Protein AF-A0A921B9C9-F1 (afdb_monomer_lite)

Foldseek 3Di:
DLVCLVVAVDNVNDDDVVLVVCLVVVVCCVVVVHDCVVRPSVVNSNVVVVVVVVVVVVPPDD

Radius of gyration: 12.51 Å; chains: 1; bounding box: 32×29×26 Å

Sequence (62 aa):
MNNILLEREYLAGDYSIADMASFPWVTAYKRYEVDLNKFKEVRRWFDALKKQASRKKRHGRR

Structure (mmCIF, N/CA/C/O backbone):
data_AF-A0A921B9C9-F1
#
_entry.id   AF-A0A921B9C9-F1
#
loop_
_atom_site.group_PDB
_atom_site.id
_atom_site.type_symbol
_atom_site.label_atom_id
_atom_site.label_alt_id
_atom_site.label_comp_id
_atom_site.label_asym_id
_atom_site.label_entity_id
_atom_site.label_seq_id
_atom_site.pdbx_PDB_ins_code
_atom_site.Cartn_x
_atom_site.Cartn_y
_atom_site.Cartn_z
_atom_site.occupancy
_atom_site.B_iso_or_equiv
_atom_site.auth_seq_id
_atom_site.auth_comp_id
_atom_site.auth_asym_id
_atom_site.auth_atom_id
_atom_site.pdbx_PDB_model_num
ATOM 1 N N . MET A 1 1 ? -3.472 -8.985 -1.067 1.00 71.19 1 MET A N 1
ATOM 2 C CA 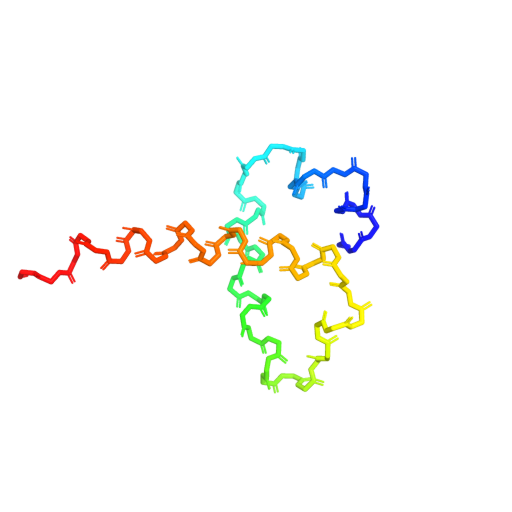. MET A 1 1 ? -3.381 -7.527 -0.828 1.00 71.19 1 MET A CA 1
ATOM 3 C C . MET A 1 1 ? -4.583 -6.778 -1.397 1.00 71.19 1 MET A C 1
ATOM 5 O O . MET A 1 1 ? -5.315 -6.193 -0.616 1.00 71.19 1 MET A O 1
ATOM 9 N N . ASN A 1 2 ? -4.850 -6.861 -2.709 1.00 76.62 2 ASN A N 1
ATOM 10 C CA . ASN A 1 2 ? -5.989 -6.168 -3.331 1.00 76.62 2 ASN A CA 1
ATOM 11 C C . ASN A 1 2 ? -7.355 -6.558 -2.724 1.00 76.62 2 ASN A C 1
ATOM 13 O O . ASN A 1 2 ? -8.120 -5.669 -2.394 1.00 76.62 2 ASN A O 1
ATOM 17 N N . ASN A 1 3 ? -7.619 -7.849 -2.474 1.00 80.19 3 ASN A N 1
ATOM 18 C CA . ASN A 1 3 ? -8.880 -8.281 -1.842 1.00 80.19 3 ASN A CA 1
ATOM 19 C C . ASN A 1 3 ? -9.054 -7.765 -0.404 1.00 80.19 3 ASN A C 1
ATOM 21 O O . ASN A 1 3 ? -10.165 -7.475 0.006 1.00 80.19 3 ASN A O 1
ATOM 25 N N . ILE A 1 4 ? -7.962 -7.615 0.353 1.00 81.06 4 ILE A N 1
ATOM 26 C CA . ILE A 1 4 ? -8.023 -7.117 1.738 1.00 81.06 4 ILE A CA 1
ATOM 27 C C . ILE A 1 4 ? -8.377 -5.626 1.738 1.00 81.06 4 ILE A C 1
ATOM 29 O O . ILE A 1 4 ? -9.210 -5.193 2.523 1.00 81.06 4 ILE A O 1
ATOM 33 N N . LEU A 1 5 ? -7.783 -4.860 0.818 1.00 82.12 5 LEU A N 1
ATOM 34 C CA . LEU A 1 5 ? -8.039 -3.424 0.651 1.00 82.12 5 LEU A CA 1
ATOM 35 C C . LEU A 1 5 ? -9.392 -3.115 -0.014 1.00 82.12 5 LEU A C 1
ATOM 37 O O . LEU A 1 5 ? -9.806 -1.959 -0.068 1.00 82.12 5 LEU A O 1
ATOM 41 N N . LEU A 1 6 ? -10.066 -4.146 -0.527 1.00 83.38 6 LEU A N 1
ATOM 42 C CA . LEU A 1 6 ? -11.416 -4.051 -1.071 1.00 83.38 6 LEU A CA 1
ATOM 43 C C . LEU A 1 6 ? -12.461 -3.982 0.050 1.00 83.38 6 LEU A C 1
ATOM 45 O O . LEU A 1 6 ? -13.448 -3.267 -0.075 1.00 83.38 6 LEU A O 1
ATOM 49 N N . GLU A 1 7 ? -12.215 -4.684 1.158 1.00 81.44 7 GLU A N 1
ATOM 50 C CA . GLU A 1 7 ? -13.090 -4.700 2.337 1.00 81.44 7 GLU A CA 1
ATOM 51 C C . GLU A 1 7 ? -12.629 -3.735 3.438 1.00 81.44 7 GLU A C 1
ATOM 53 O O . GLU A 1 7 ? -13.417 -3.360 4.305 1.00 81.44 7 GLU A O 1
ATOM 58 N N . ARG A 1 8 ? -11.346 -3.350 3.441 1.00 83.06 8 ARG A N 1
ATOM 59 C CA . ARG A 1 8 ? -10.715 -2.573 4.518 1.00 83.06 8 ARG A CA 1
ATOM 60 C C . ARG A 1 8 ? -9.937 -1.376 3.983 1.00 83.06 8 ARG A C 1
ATOM 62 O O . ARG A 1 8 ? -9.442 -1.382 2.860 1.00 83.06 8 ARG A O 1
ATOM 69 N N . GLU A 1 9 ? -9.797 -0.339 4.805 1.00 80.06 9 GLU A N 1
ATOM 70 C CA . GLU A 1 9 ? -9.061 0.872 4.422 1.00 80.06 9 GLU A CA 1
ATOM 71 C C . GLU A 1 9 ? -7.534 0.660 4.428 1.00 80.06 9 GLU A C 1
ATOM 73 O O . GLU A 1 9 ? -6.842 1.147 3.529 1.00 80.06 9 GLU A O 1
ATOM 78 N N . TYR A 1 10 ? -7.036 -0.137 5.382 1.00 81.12 10 TYR A N 1
ATOM 79 C CA . TYR A 1 10 ? -5.628 -0.513 5.557 1.00 81.12 10 TYR A CA 1
ATOM 80 C C . TYR A 1 10 ? -5.462 -2.036 5.668 1.00 81.12 10 TYR A C 1
ATOM 82 O O . TYR A 1 10 ? -6.432 -2.770 5.879 1.00 81.12 10 TYR A O 1
ATOM 90 N N . LEU A 1 11 ? -4.227 -2.535 5.543 1.00 81.62 11 LEU A N 1
ATOM 91 C CA . LEU A 1 11 ? -3.943 -3.979 5.508 1.00 81.62 11 LEU A CA 1
ATOM 92 C C . LEU A 1 11 ? -4.409 -4.734 6.757 1.00 81.62 11 LEU A C 1
ATOM 94 O O . LEU A 1 11 ? -4.809 -5.891 6.647 1.00 81.62 11 LEU A O 1
ATOM 98 N N . ALA A 1 12 ? -4.374 -4.084 7.919 1.00 81.19 12 ALA A N 1
ATOM 99 C CA . ALA A 1 12 ? -4.818 -4.647 9.193 1.00 81.19 12 ALA A CA 1
ATOM 100 C C . ALA A 1 12 ? -6.178 -4.092 9.665 1.00 81.19 12 ALA A C 1
ATOM 102 O O . ALA A 1 12 ? -6.554 -4.301 10.814 1.00 81.19 12 ALA A O 1
ATOM 103 N N . GLY A 1 13 ? -6.919 -3.385 8.804 1.00 78.69 13 GLY A N 1
ATOM 104 C CA . GLY A 1 13 ? -8.096 -2.600 9.197 1.00 78.69 13 GLY A CA 1
ATOM 105 C C . GLY A 1 13 ? -7.722 -1.145 9.454 1.00 78.69 13 GLY A C 1
ATOM 106 O O . GLY A 1 13 ? -8.097 -0.287 8.658 1.00 78.69 13 GLY A O 1
ATOM 107 N N . ASP A 1 14 ? -6.906 -0.904 10.479 1.00 83.19 14 ASP A N 1
ATOM 108 C CA . ASP A 1 14 ? -6.339 0.409 10.808 1.00 83.19 14 ASP A CA 1
ATOM 109 C C . ASP A 1 14 ? -4.884 0.548 10.342 1.00 83.19 14 ASP A C 1
ATOM 111 O O . ASP A 1 14 ? -4.200 -0.444 10.063 1.00 83.19 14 ASP A O 1
ATOM 115 N N . TYR A 1 15 ? -4.393 1.792 10.281 1.00 81.56 15 TYR A N 1
ATOM 116 C CA . TYR A 1 15 ? -2.997 2.071 9.952 1.00 81.56 15 TYR A CA 1
ATOM 117 C C . TYR A 1 15 ? -2.059 1.365 10.936 1.00 81.56 15 TYR A C 1
ATOM 119 O O . TYR A 1 15 ? -2.008 1.695 12.122 1.00 81.56 15 TYR A O 1
ATOM 127 N N . SER A 1 16 ? -1.288 0.408 10.425 1.00 85.38 16 SER A N 1
ATOM 128 C CA . SER A 1 16 ? -0.490 -0.492 11.250 1.00 85.38 16 SER A CA 1
ATOM 129 C C . SER A 1 16 ? 0.928 -0.673 10.712 1.00 85.38 16 SER A C 1
ATOM 131 O O . SER A 1 16 ? 1.303 -0.193 9.636 1.00 85.38 16 SER A O 1
ATOM 133 N N . ILE A 1 17 ? 1.738 -1.432 11.451 1.00 84.06 17 ILE A N 1
ATOM 134 C CA . ILE A 1 17 ? 3.081 -1.802 11.004 1.00 84.06 17 ILE A CA 1
ATOM 135 C C . ILE A 1 17 ? 3.064 -2.640 9.715 1.00 84.06 17 ILE A C 1
ATOM 137 O O . ILE A 1 17 ? 4.028 -2.587 8.955 1.00 84.06 17 ILE A O 1
ATOM 141 N N . ALA A 1 18 ? 1.964 -3.342 9.415 1.00 86.81 18 ALA A N 1
ATOM 142 C CA . ALA A 1 18 ? 1.809 -4.079 8.162 1.00 86.81 18 ALA A CA 1
ATOM 143 C C . ALA A 1 18 ? 1.821 -3.135 6.948 1.00 86.81 18 ALA A C 1
ATOM 145 O O . ALA A 1 18 ? 2.438 -3.444 5.925 1.00 86.81 18 ALA A O 1
ATOM 146 N N . ASP A 1 19 ? 1.208 -1.955 7.076 1.00 85.88 19 ASP A N 1
ATOM 147 C CA . ASP A 1 19 ? 1.196 -0.927 6.035 1.00 85.88 19 ASP A CA 1
ATOM 148 C C . ASP A 1 19 ? 2.580 -0.305 5.844 1.00 85.88 19 ASP A C 1
ATOM 150 O O . ASP A 1 19 ? 3.048 -0.148 4.713 1.00 85.88 19 ASP A O 1
ATOM 154 N N . MET A 1 20 ? 3.280 -0.028 6.949 1.00 84.69 20 MET A N 1
ATOM 155 C CA . MET A 1 20 ? 4.651 0.489 6.919 1.00 84.69 20 MET A CA 1
ATOM 156 C C . MET A 1 20 ? 5.637 -0.509 6.303 1.00 84.69 20 MET A C 1
ATOM 158 O O . MET A 1 20 ? 6.487 -0.109 5.510 1.00 84.69 20 MET A O 1
ATOM 162 N N . ALA A 1 21 ? 5.519 -1.794 6.650 1.00 87.06 21 ALA A N 1
ATOM 163 C CA . ALA A 1 21 ? 6.385 -2.851 6.142 1.00 87.06 21 ALA A CA 1
ATOM 164 C C . ALA A 1 21 ? 6.132 -3.130 4.656 1.00 87.06 21 ALA A C 1
ATOM 166 O O . ALA A 1 21 ? 7.079 -3.380 3.918 1.00 87.06 21 ALA A O 1
ATOM 167 N N . SER A 1 22 ? 4.877 -3.042 4.203 1.00 88.19 22 SER A N 1
ATOM 168 C CA . SER A 1 22 ? 4.497 -3.323 2.811 1.00 88.19 22 SER A CA 1
ATOM 169 C C . SER A 1 22 ? 4.794 -2.161 1.858 1.00 88.19 22 SER A C 1
ATOM 171 O O . SER A 1 22 ? 5.112 -2.386 0.691 1.00 88.19 22 SER A O 1
ATOM 173 N N . PHE A 1 23 ? 4.730 -0.912 2.333 1.00 86.12 23 PHE A N 1
ATOM 174 C CA . PHE A 1 23 ? 4.985 0.285 1.524 1.00 86.12 23 PHE A CA 1
ATOM 175 C C . PHE A 1 23 ? 6.295 0.262 0.706 1.00 86.12 23 PHE A C 1
ATOM 177 O O . PHE A 1 23 ? 6.213 0.511 -0.500 1.00 86.12 23 PHE A O 1
ATOM 184 N N . PRO A 1 24 ? 7.483 -0.052 1.276 1.00 85.75 24 PRO A N 1
ATOM 185 C CA . PRO A 1 24 ? 8.741 -0.077 0.526 1.00 85.75 24 PRO A CA 1
ATOM 186 C C . PRO A 1 24 ? 8.738 -1.110 -0.611 1.00 85.75 24 PRO A C 1
ATOM 188 O O . PRO A 1 24 ? 9.219 -0.818 -1.712 1.00 85.75 24 PRO A O 1
ATOM 191 N N . TRP A 1 25 ? 8.133 -2.279 -0.383 1.00 86.06 25 TRP A N 1
ATOM 192 C CA . TRP A 1 25 ? 7.972 -3.309 -1.411 1.00 86.06 25 TRP A CA 1
ATOM 193 C C . TRP A 1 25 ? 7.072 -2.824 -2.540 1.00 86.06 25 TRP A C 1
ATOM 195 O O . TRP A 1 25 ? 7.424 -2.967 -3.710 1.00 86.06 25 TRP A O 1
ATOM 205 N N . VAL A 1 26 ? 5.957 -2.168 -2.202 1.00 85.94 26 VAL A N 1
ATOM 206 C CA . VAL A 1 26 ? 5.066 -1.614 -3.219 1.00 85.94 26 VAL A CA 1
ATOM 207 C C . VAL A 1 26 ? 5.739 -0.477 -3.965 1.00 85.94 26 VAL A C 1
ATOM 209 O O . VAL A 1 26 ? 5.625 -0.482 -5.172 1.00 85.94 26 VAL A O 1
ATOM 212 N N . THR A 1 27 ? 6.519 0.427 -3.355 1.00 85.88 27 THR A N 1
ATOM 213 C CA . THR A 1 27 ? 7.279 1.455 -4.110 1.00 85.88 27 THR A CA 1
ATOM 214 C C . THR A 1 2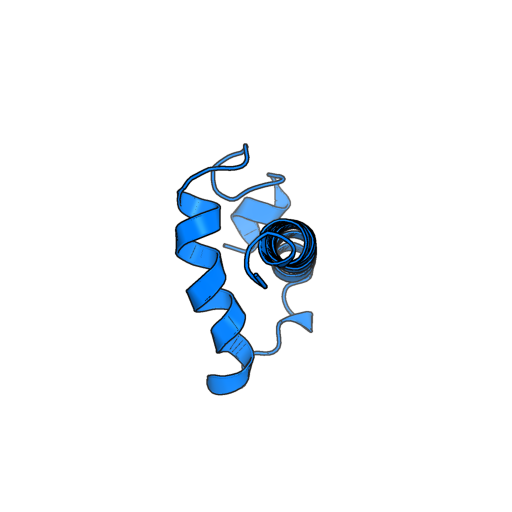7 ? 8.233 0.876 -5.158 1.00 85.88 27 THR A C 1
ATOM 216 O O . THR A 1 27 ? 8.509 1.548 -6.155 1.00 85.88 27 THR A O 1
ATOM 219 N N . ALA A 1 28 ? 8.719 -0.353 -4.967 1.00 85.56 28 ALA A N 1
ATOM 220 C CA . ALA A 1 28 ? 9.576 -1.037 -5.929 1.00 85.56 28 ALA A CA 1
ATOM 221 C C . ALA A 1 28 ? 8.810 -1.600 -7.143 1.00 85.56 28 ALA A C 1
ATOM 223 O O . ALA A 1 28 ? 9.453 -2.106 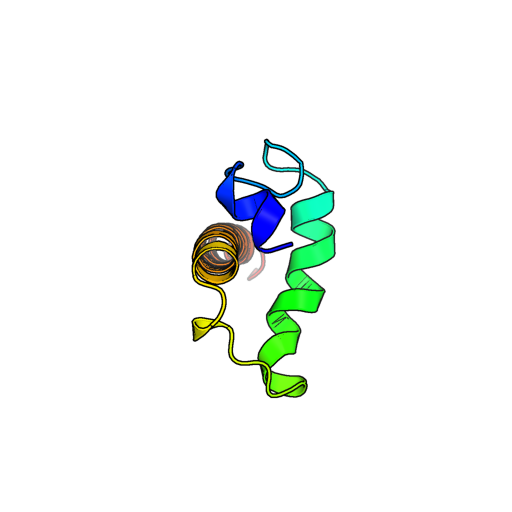-8.058 1.00 85.56 28 ALA A O 1
ATOM 224 N N . TYR A 1 29 ? 7.478 -1.456 -7.219 1.00 84.31 29 TYR A N 1
ATOM 225 C CA . TYR A 1 29 ? 6.647 -1.938 -8.335 1.00 84.31 29 TYR A CA 1
ATOM 226 C C . TYR A 1 29 ? 7.161 -1.520 -9.718 1.00 84.31 29 TYR A C 1
ATOM 228 O O . TYR A 1 29 ? 7.108 -2.303 -10.661 1.00 84.31 29 TYR A O 1
ATOM 236 N N . LYS A 1 30 ? 7.715 -0.303 -9.827 1.00 81.06 30 LYS A N 1
ATOM 237 C CA . LYS A 1 30 ? 8.289 0.221 -11.074 1.00 81.06 30 LYS A CA 1
ATOM 238 C C . LYS A 1 30 ? 9.499 -0.573 -11.557 1.00 81.06 30 LYS A C 1
ATOM 240 O O . LYS A 1 30 ? 9.737 -0.617 -12.754 1.00 81.06 30 LYS A O 1
ATOM 245 N N . ARG A 1 31 ? 10.275 -1.161 -10.640 1.00 84.06 31 ARG A N 1
ATOM 246 C CA . ARG A 1 31 ? 11.439 -1.996 -10.978 1.00 84.06 31 ARG A CA 1
ATOM 247 C C . ARG A 1 31 ? 11.037 -3.385 -11.460 1.00 84.06 31 ARG A C 1
ATOM 249 O O . ARG A 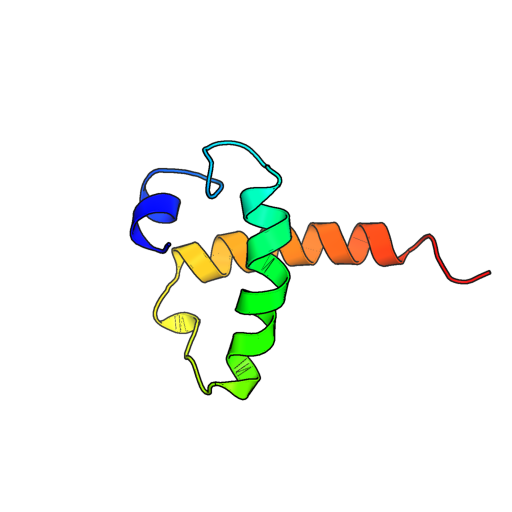1 31 ? 11.806 -4.004 -12.175 1.00 84.06 31 ARG A O 1
ATOM 256 N N . TYR A 1 32 ? 9.858 -3.849 -11.061 1.00 83.06 32 TYR A N 1
ATOM 257 C CA . TYR A 1 32 ? 9.315 -5.151 -11.441 1.00 83.06 32 TYR A CA 1
ATOM 258 C C . TYR A 1 32 ? 8.305 -5.056 -12.594 1.00 83.06 32 TYR A C 1
ATOM 260 O O . TYR A 1 32 ? 7.581 -6.014 -12.834 1.00 83.06 32 TYR A O 1
ATOM 268 N N . GLU A 1 33 ? 8.209 -3.894 -13.256 1.00 84.75 33 GLU A N 1
ATOM 269 C CA . GLU A 1 33 ? 7.281 -3.643 -14.374 1.00 84.75 33 GLU A CA 1
ATOM 270 C C . GLU A 1 33 ? 5.812 -3.981 -14.046 1.00 84.75 33 GLU A C 1
ATOM 272 O O . GLU A 1 33 ? 5.005 -4.322 -14.909 1.00 84.75 33 GLU A O 1
ATOM 277 N N . VAL A 1 34 ? 5.439 -3.864 -12.767 1.00 85.50 34 VAL A N 1
ATOM 278 C CA . VAL A 1 34 ? 4.086 -4.175 -12.299 1.00 85.50 34 VAL A CA 1
ATOM 279 C C . VAL A 1 34 ? 3.168 -2.988 -12.566 1.00 85.50 34 VAL A C 1
ATOM 281 O O . VAL A 1 34 ? 3.415 -1.878 -12.100 1.00 85.50 34 VAL A O 1
ATOM 284 N N . ASP A 1 35 ? 2.054 -3.214 -13.259 1.00 84.25 35 ASP A N 1
ATOM 285 C CA . ASP A 1 35 ? 1.053 -2.171 -13.479 1.00 84.25 35 ASP A CA 1
ATOM 286 C C . ASP A 1 35 ? 0.102 -2.037 -12.278 1.00 84.25 35 ASP A C 1
ATOM 288 O O . ASP A 1 35 ? -0.871 -2.782 -12.131 1.00 84.25 35 ASP A O 1
ATOM 292 N N . LEU A 1 36 ? 0.361 -1.043 -11.421 1.00 81.44 36 LEU A N 1
ATOM 293 C CA . LEU A 1 36 ? -0.521 -0.706 -10.298 1.00 81.44 36 LEU A CA 1
ATOM 294 C C . LEU A 1 36 ? -1.909 -0.216 -10.736 1.00 81.44 36 LEU A C 1
ATOM 296 O O . LEU A 1 36 ? -2.825 -0.221 -9.917 1.00 81.44 36 LEU A O 1
ATOM 300 N N . ASN A 1 37 ? -2.111 0.182 -11.997 1.00 83.62 37 ASN A N 1
ATOM 301 C CA . ASN A 1 37 ? -3.434 0.606 -12.467 1.00 83.62 37 ASN A CA 1
ATOM 302 C C . ASN A 1 37 ? -4.435 -0.552 -12.527 1.00 83.62 37 ASN A C 1
ATOM 304 O O . ASN A 1 37 ? -5.640 -0.318 -12.428 1.00 83.62 37 ASN A O 1
ATOM 308 N N . LYS A 1 38 ? -3.948 -1.797 -12.612 1.00 86.00 38 LYS A N 1
ATOM 309 C CA . LYS A 1 38 ? -4.782 -3.004 -12.520 1.00 86.00 38 LYS A CA 1
ATOM 310 C C . LYS A 1 38 ? -5.340 -3.231 -11.111 1.00 86.00 38 LYS A C 1
ATOM 312 O O . LYS A 1 38 ? -6.324 -3.946 -10.954 1.00 86.00 38 LYS A O 1
ATOM 317 N N . PHE A 1 39 ? -4.755 -2.592 -10.095 1.00 86.19 39 PHE A N 1
ATOM 318 C CA . PHE A 1 39 ? -5.112 -2.753 -8.686 1.00 86.19 39 PHE A CA 1
ATOM 319 C C . PHE A 1 39 ? -5.518 -1.406 -8.072 1.00 86.19 39 PHE A C 1
ATOM 321 O O . PHE A 1 39 ? -4.742 -0.758 -7.367 1.00 86.19 39 PHE A O 1
ATOM 328 N N . LYS A 1 40 ? -6.757 -0.976 -8.347 1.00 87.12 40 LYS A N 1
ATOM 329 C CA . LYS A 1 40 ? -7.292 0.328 -7.910 1.00 87.12 40 LYS A CA 1
ATOM 330 C C . LYS A 1 40 ? -7.218 0.531 -6.392 1.00 87.12 40 LYS A C 1
ATOM 332 O O . LYS A 1 40 ? -6.800 1.601 -5.950 1.00 87.12 40 LYS A O 1
ATOM 337 N N . GLU A 1 41 ? -7.521 -0.503 -5.609 1.00 88.00 41 GLU A N 1
ATOM 338 C CA . GLU A 1 41 ? -7.488 -0.425 -4.142 1.00 88.00 41 GLU A CA 1
ATOM 339 C C . GLU A 1 41 ? -6.060 -0.296 -3.606 1.00 88.00 41 GLU A C 1
ATOM 341 O O . GLU A 1 41 ? -5.782 0.537 -2.741 1.00 88.00 41 GLU A O 1
ATOM 346 N N . VAL A 1 42 ? -5.115 -1.043 -4.189 1.00 86.62 42 VAL A N 1
ATOM 347 C CA . VAL A 1 42 ? -3.686 -0.913 -3.859 1.00 86.62 42 VAL A CA 1
ATOM 348 C C . VAL A 1 42 ? -3.182 0.485 -4.207 1.00 86.62 42 VAL A C 1
ATOM 350 O O . VAL A 1 42 ? -2.421 1.070 -3.439 1.00 86.62 42 VAL A O 1
ATOM 353 N N . ARG A 1 43 ? -3.625 1.056 -5.333 1.00 87.81 43 ARG A N 1
ATOM 354 C CA . ARG A 1 43 ? -3.249 2.415 -5.731 1.00 87.81 43 ARG A CA 1
ATOM 355 C C . ARG A 1 43 ? -3.781 3.473 -4.761 1.00 87.81 43 ARG A C 1
ATOM 357 O O . ARG A 1 43 ? -3.011 4.344 -4.359 1.00 87.81 43 ARG A O 1
ATOM 364 N N . ARG A 1 44 ? -5.046 3.369 -4.335 1.00 89.12 44 ARG A N 1
ATOM 365 C CA . ARG A 1 44 ? -5.652 4.258 -3.325 1.00 89.12 44 ARG A CA 1
ATOM 366 C C . ARG A 1 44 ? -4.855 4.239 -2.018 1.00 89.12 44 ARG A C 1
ATOM 368 O O . ARG A 1 44 ? -4.450 5.290 -1.522 1.00 89.12 44 ARG A O 1
ATOM 375 N N . TRP A 1 45 ? -4.593 3.041 -1.498 1.00 89.19 45 TRP A N 1
ATOM 376 C CA . TRP A 1 45 ? -3.794 2.820 -0.290 1.00 89.19 45 TRP A CA 1
ATOM 377 C C . TRP A 1 45 ? -2.369 3.381 -0.427 1.00 89.19 45 TRP A C 1
ATOM 379 O O . TRP A 1 45 ? -1.872 4.081 0.457 1.00 89.19 45 TRP A O 1
ATOM 389 N N . PHE A 1 46 ? -1.726 3.154 -1.574 1.00 88.44 46 PHE A N 1
ATOM 390 C CA . PHE A 1 46 ? -0.376 3.639 -1.844 1.00 88.44 46 PHE A CA 1
ATOM 391 C C . PHE A 1 46 ? -0.300 5.170 -1.868 1.00 88.44 46 PHE A C 1
ATOM 393 O O . PHE A 1 46 ? 0.619 5.753 -1.289 1.00 88.44 46 PHE A O 1
ATOM 400 N N . ASP A 1 47 ? -1.266 5.836 -2.505 1.00 88.19 47 ASP A N 1
ATOM 401 C CA . ASP A 1 47 ? -1.321 7.298 -2.558 1.00 88.19 47 ASP A CA 1
ATOM 402 C C . ASP A 1 47 ? -1.578 7.910 -1.169 1.00 88.19 47 ASP A C 1
ATOM 404 O O . ASP A 1 47 ? -0.956 8.923 -0.818 1.00 88.19 47 ASP A O 1
ATOM 408 N N . ALA A 1 48 ? -2.403 7.264 -0.335 1.00 87.56 48 ALA A N 1
ATOM 409 C CA . ALA A 1 48 ? -2.612 7.660 1.059 1.00 87.56 48 ALA A CA 1
ATOM 410 C C . ALA A 1 48 ? -1.304 7.601 1.873 1.00 87.56 48 ALA A C 1
ATOM 412 O O . ALA A 1 48 ? -0.905 8.592 2.497 1.00 87.56 48 ALA A O 1
ATOM 413 N N . LEU A 1 49 ? -0.569 6.487 1.785 1.00 86.75 49 LEU A N 1
ATOM 414 C CA . LEU A 1 49 ? 0.721 6.316 2.461 1.00 86.75 49 LEU A CA 1
ATOM 415 C C . LEU A 1 49 ? 1.796 7.266 1.934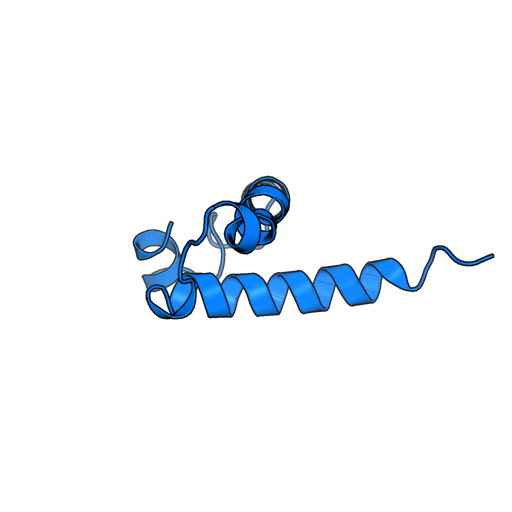 1.00 86.75 49 LEU A C 1
ATOM 417 O O . LEU A 1 49 ? 2.553 7.854 2.708 1.00 86.75 49 LEU A O 1
ATOM 421 N N . LYS A 1 50 ? 1.844 7.489 0.619 1.00 85.50 50 LYS A N 1
ATOM 422 C CA . LYS A 1 50 ? 2.782 8.427 -0.008 1.00 85.50 50 LYS A CA 1
ATOM 423 C C . LYS A 1 50 ? 2.566 9.859 0.491 1.00 85.50 50 LYS A C 1
ATOM 425 O O . LYS A 1 50 ? 3.542 10.576 0.726 1.00 85.50 50 LYS A O 1
ATOM 430 N N . LYS A 1 51 ? 1.310 10.269 0.701 1.00 84.25 51 LYS A N 1
ATOM 431 C CA . LYS A 1 51 ? 0.951 11.572 1.289 1.00 84.25 51 LYS A CA 1
ATOM 432 C C . LYS A 1 51 ? 1.394 11.689 2.751 1.00 84.25 51 LYS A C 1
ATOM 434 O O . LYS A 1 51 ? 1.766 12.773 3.193 1.00 84.25 51 LYS A O 1
ATOM 439 N N . GLN A 1 52 ? 1.393 10.593 3.505 1.00 77.19 52 GLN A N 1
ATOM 440 C CA . GLN A 1 52 ? 1.900 10.569 4.879 1.00 77.19 52 GLN A CA 1
ATOM 441 C C . GLN A 1 52 ? 3.438 10.586 4.928 1.00 77.19 52 GLN A C 1
ATOM 443 O O . GLN A 1 52 ? 4.030 11.342 5.701 1.00 77.19 52 GLN A O 1
ATOM 448 N N . ALA A 1 53 ? 4.102 9.812 4.069 1.00 71.00 53 ALA A N 1
ATOM 449 C CA . ALA A 1 53 ? 5.559 9.769 3.982 1.00 71.00 53 ALA A CA 1
ATOM 450 C C . ALA A 1 53 ? 6.153 11.130 3.572 1.00 71.00 53 ALA A C 1
ATOM 452 O O . ALA A 1 53 ? 7.162 11.564 4.134 1.00 71.00 53 ALA A O 1
ATOM 453 N N . SER A 1 54 ? 5.507 11.852 2.647 1.00 67.19 54 SER A N 1
ATOM 454 C CA . SER A 1 54 ? 5.940 13.198 2.244 1.00 67.19 54 SER A CA 1
ATOM 455 C C . SER A 1 54 ? 5.823 14.223 3.377 1.00 67.19 54 SER A C 1
ATOM 457 O O . SER A 1 54 ? 6.712 15.062 3.526 1.00 67.19 54 SER A O 1
ATOM 459 N N . ARG A 1 55 ? 4.796 14.113 4.234 1.00 60.16 55 ARG A N 1
ATOM 460 C CA . ARG A 1 55 ? 4.667 14.931 5.454 1.00 60.16 55 ARG A CA 1
ATOM 461 C C . ARG A 1 55 ? 5.834 14.696 6.418 1.00 60.16 55 ARG A C 1
ATOM 463 O O . ARG A 1 55 ? 6.367 15.658 6.966 1.00 60.16 55 ARG A O 1
ATOM 470 N N . LYS A 1 56 ? 6.276 13.443 6.579 1.00 58.25 56 LYS A N 1
ATOM 471 C CA . LYS A 1 56 ? 7.402 13.083 7.462 1.00 58.25 56 LYS A CA 1
ATOM 472 C C . LYS A 1 56 ? 8.759 13.542 6.912 1.00 58.25 56 LYS A C 1
ATOM 474 O O . LYS A 1 56 ? 9.637 13.918 7.682 1.00 58.25 56 LYS A O 1
ATOM 479 N N . LYS A 1 57 ? 8.911 13.621 5.583 1.00 54.19 57 LYS A N 1
ATOM 480 C CA . LYS A 1 57 ? 10.147 14.087 4.920 1.00 54.19 57 LYS A CA 1
ATOM 481 C C . LYS A 1 57 ? 10.456 15.579 5.134 1.00 54.19 57 LYS A C 1
ATOM 483 O O . LYS A 1 57 ? 11.541 16.029 4.780 1.00 54.19 57 LYS A O 1
ATOM 488 N N . ARG A 1 58 ? 9.536 16.347 5.731 1.00 49.22 58 ARG A N 1
ATOM 489 C CA . ARG A 1 58 ? 9.700 17.786 5.999 1.00 49.22 58 ARG A CA 1
ATOM 490 C C . ARG A 1 58 ? 10.404 18.114 7.328 1.00 49.22 58 ARG A C 1
ATOM 492 O O . ARG A 1 58 ? 10.499 19.287 7.660 1.00 49.22 58 ARG A O 1
ATOM 499 N N . HIS A 1 59 ? 10.891 17.114 8.071 1.00 49.66 59 HIS A N 1
ATOM 500 C CA . HIS A 1 59 ? 11.587 17.302 9.359 1.00 49.66 59 HIS A CA 1
ATOM 501 C C . HIS A 1 59 ? 13.094 16.969 9.340 1.00 49.66 59 HIS A C 1
ATOM 503 O O . HIS A 1 59 ? 13.719 16.933 10.391 1.00 49.66 59 HIS A O 1
ATOM 509 N N . GLY A 1 60 ? 13.700 16.755 8.167 1.00 52.81 60 GLY A N 1
ATOM 510 C CA . GLY A 1 60 ? 15.114 16.368 8.049 1.00 52.81 60 GLY A CA 1
ATOM 511 C C . GLY A 1 60 ? 15.848 17.103 6.932 1.00 52.81 60 GLY A C 1
ATOM 512 O O . GLY A 1 60 ? 16.320 16.479 5.989 1.00 52.81 60 GLY A O 1
ATOM 513 N N . ARG A 1 61 ? 15.875 18.435 7.003 1.00 46.56 61 ARG A N 1
ATOM 514 C C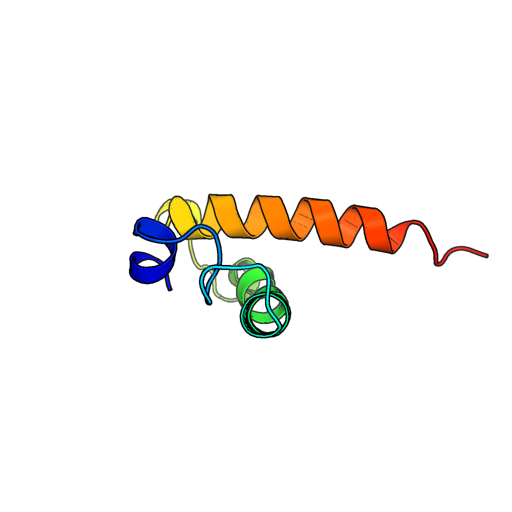A . ARG A 1 61 ? 16.834 19.299 6.296 1.00 46.56 61 ARG A CA 1
ATOM 515 C C . ARG A 1 61 ? 17.171 20.463 7.227 1.00 46.56 61 ARG A C 1
ATOM 517 O O . ARG A 1 61 ? 16.606 21.545 7.098 1.00 46.56 61 ARG A O 1
ATOM 524 N N . ARG A 1 62 ? 18.014 20.187 8.213 1.00 41.38 62 ARG A N 1
ATOM 525 C CA . ARG A 1 62 ? 18.856 21.155 8.912 1.00 41.38 62 ARG A CA 1
ATOM 526 C C . ARG A 1 62 ? 20.201 20.490 9.125 1.00 41.38 62 ARG A C 1
ATOM 528 O O . ARG A 1 62 ? 20.173 19.267 9.387 1.00 41.38 62 ARG A O 1
#

Secondary structure (DSSP, 8-state):
-HHHHHH-SBTBBBS-HHHHHHHHHHHGGGGGT--GGG-HHHHHHHHHHHHHHHHHGGG---

pLDDT: mean 79.42, std 11.69, range [41.38, 89.19]